Protein AF-A0A833GUB2-F1 (afdb_monomer_lite)

Secondary structure (DSSP, 8-state):
-EEE-TTS-EEEPPPPHHHHHHHHHHHHHHTT--TTTT---------SS----------TTT-HHHHHHHHHHHHHHHHHHHHHHHIIIIIHHHHHHHSPPP---S------------S-S---------SS--TTHHHHHHHHHHHHHHHH-HHHHHHHHHHHHHTT--

Foldseek 3Di:
DFDQDPVRDGDDDWDDPVVVVVVVVVVCVVVVPDVVVVDDDDDDTDDPDPPPPPCPVQPLVRDPVSVVVVVVVVVVVVVVVVVVCCCVPPVVVVCCVVCPDDDDDDDDDDDDDYDDDDDDDDDDDDDDDDDDDDPPVVVVVVVVVVVVVCVVDVPVVVVVVCVVVVVPPD

Radius of gyration: 42.15 Å; chains: 1; bounding box: 104×40×94 Å

Sequence (170 aa):
RKEAGKDGKPVTRPLAEAELKQINDLIREAMGFSRERGDTLSVANAPFTESEKQDISLPIWKDPESISYAKDIIKILIVAAIIALLYFKIIQPSLKTMFPPPESREGGAAGEGGGLYGPGGEPGEEGDDGATDVRIDTYAAKVQKARDIAQADPKAVANIIKDWMGSNAN

Structure (mmCIF, N/CA/C/O backbone):
data_AF-A0A833GUB2-F1
#
_entry.id   AF-A0A833GUB2-F1
#
loop_
_atom_site.group_PDB
_atom_site.id
_atom_site.type_symbol
_atom_site.label_atom_id
_atom_site.label_alt_id
_atom_site.label_comp_id
_atom_site.label_asym_id
_atom_site.label_entity_id
_atom_site.label_seq_id
_atom_site.pdbx_PDB_ins_code
_atom_site.Cartn_x
_atom_site.Cartn_y
_atom_site.Cartn_z
_atom_site.occupancy
_atom_site.B_iso_or_equiv
_atom_site.auth_seq_id
_atom_site.auth_comp_id
_atom_site.auth_asym_id
_atom_site.auth_atom_id
_atom_site.pdbx_PDB_model_num
ATOM 1 N N . ARG A 1 1 ? -10.823 -0.337 34.487 1.00 53.19 1 ARG A N 1
ATOM 2 C CA . ARG A 1 1 ? -9.345 -0.298 34.670 1.00 53.19 1 ARG A CA 1
ATOM 3 C C . ARG A 1 1 ? -8.694 -0.943 33.451 1.00 53.19 1 ARG A C 1
ATOM 5 O O . ARG A 1 1 ? -9.288 -1.881 32.929 1.00 53.19 1 ARG A O 1
ATOM 12 N N . LYS A 1 2 ? -7.546 -0.434 32.983 1.00 49.38 2 LYS A N 1
ATOM 13 C CA . LYS A 1 2 ? -6.748 -1.087 31.934 1.00 49.38 2 LYS A CA 1
ATOM 14 C C . LYS A 1 2 ? -5.763 -2.026 32.624 1.00 49.38 2 LYS A C 1
ATOM 16 O O . LYS A 1 2 ? -4.897 -1.549 33.348 1.00 49.38 2 LYS A O 1
ATOM 21 N N . GLU A 1 3 ? -5.924 -3.327 32.437 1.00 57.53 3 GLU A N 1
ATOM 22 C CA . GLU A 1 3 ? -4.917 -4.317 32.823 1.00 57.53 3 GLU A CA 1
ATOM 23 C C . GLU A 1 3 ? -4.393 -4.969 31.541 1.00 57.53 3 GLU A C 1
ATOM 25 O O . GLU A 1 3 ? -5.151 -5.197 30.593 1.00 57.53 3 GLU A O 1
ATOM 30 N N . ALA A 1 4 ? -3.082 -5.201 31.479 1.00 46.72 4 ALA A N 1
ATOM 31 C CA . ALA A 1 4 ? -2.463 -5.878 30.351 1.00 46.72 4 ALA A CA 1
ATOM 32 C C . ALA A 1 4 ? -2.864 -7.358 30.391 1.00 46.72 4 ALA A C 1
ATOM 34 O O . ALA A 1 4 ? -2.543 -8.069 31.346 1.00 46.72 4 ALA A O 1
ATOM 35 N N . GLY A 1 5 ? -3.585 -7.821 29.368 1.00 55.19 5 GLY A N 1
ATOM 36 C CA . GLY A 1 5 ? -3.766 -9.253 29.151 1.00 55.19 5 GLY A CA 1
ATOM 37 C C . GLY A 1 5 ? -2.419 -9.917 28.853 1.00 55.19 5 GLY A C 1
ATOM 38 O O . GLY A 1 5 ? -1.473 -9.246 28.439 1.00 55.19 5 GLY A O 1
ATOM 39 N N . LYS A 1 6 ? -2.331 -11.243 29.021 1.00 57.53 6 LYS A N 1
ATOM 40 C CA . LYS A 1 6 ? -1.114 -12.035 28.732 1.00 57.53 6 LYS A CA 1
ATOM 41 C C . LYS A 1 6 ? -0.574 -11.857 27.298 1.00 57.53 6 LYS A C 1
ATOM 43 O O . LYS A 1 6 ? 0.585 -12.170 27.062 1.00 57.53 6 LYS A O 1
ATOM 48 N N . ASP A 1 7 ? -1.375 -11.278 26.404 1.00 54.47 7 ASP A N 1
ATOM 49 C CA . ASP A 1 7 ? -1.060 -11.018 24.995 1.00 54.47 7 ASP A CA 1
ATOM 50 C C . ASP A 1 7 ? -0.767 -9.531 24.692 1.00 54.47 7 ASP A C 1
ATOM 52 O O . ASP A 1 7 ? -0.858 -9.093 23.548 1.00 54.47 7 ASP A O 1
ATOM 56 N N . GLY A 1 8 ? -0.480 -8.708 25.710 1.00 55.25 8 GLY A N 1
ATOM 57 C CA . GLY A 1 8 ? -0.104 -7.295 25.540 1.00 55.25 8 GLY A CA 1
ATOM 58 C C . GLY A 1 8 ? -1.240 -6.357 25.108 1.00 55.25 8 GLY A C 1
ATOM 59 O O . GLY A 1 8 ? -1.033 -5.149 25.016 1.00 55.25 8 GLY A O 1
ATOM 60 N N . LYS A 1 9 ? -2.454 -6.876 24.886 1.00 52.09 9 LYS A N 1
ATOM 61 C CA . LYS A 1 9 ? -3.634 -6.070 24.544 1.00 52.09 9 LYS A CA 1
ATOM 62 C C . LYS A 1 9 ? -4.277 -5.480 25.809 1.00 52.09 9 LYS A C 1
ATOM 64 O O . LYS A 1 9 ? -4.419 -6.197 26.807 1.00 52.09 9 LYS A O 1
ATOM 69 N N . PRO A 1 10 ? -4.672 -4.193 25.803 1.00 54.75 10 PRO A N 1
ATOM 70 C CA . PRO A 1 10 ? -5.349 -3.575 26.936 1.00 54.75 10 PRO A CA 1
ATOM 71 C C . PRO A 1 10 ? -6.750 -4.174 27.086 1.00 54.75 10 PRO A C 1
ATOM 73 O O . PRO A 1 10 ? -7.647 -3.898 26.296 1.00 54.75 10 PRO A O 1
ATOM 76 N N . VAL A 1 11 ? -6.957 -4.993 28.117 1.00 57.47 11 VAL A N 1
ATOM 77 C CA . VAL A 1 11 ? -8.274 -5.568 28.399 1.00 57.47 11 VAL A CA 1
ATOM 78 C C . VAL A 1 11 ? -9.004 -4.644 29.369 1.00 57.47 11 VAL A C 1
ATOM 80 O O . VAL A 1 11 ? -8.557 -4.397 30.493 1.00 57.47 11 VAL A O 1
ATOM 83 N N . THR A 1 12 ? -10.142 -4.108 28.929 1.00 63.03 12 THR A N 1
ATOM 84 C CA . THR A 1 12 ? -11.032 -3.321 29.787 1.00 63.03 12 THR A CA 1
ATOM 85 C C . THR A 1 12 ? -11.842 -4.273 30.655 1.00 63.03 12 THR A C 1
ATOM 87 O O . THR A 1 12 ? -12.770 -4.926 30.183 1.00 63.03 12 THR A O 1
ATOM 90 N N . ARG A 1 13 ? -11.494 -4.357 31.941 1.00 68.31 13 ARG A N 1
ATOM 91 C CA . ARG A 1 13 ? -12.253 -5.158 32.907 1.00 68.31 13 ARG A CA 1
ATOM 92 C C . ARG A 1 13 ? -13.554 -4.435 33.289 1.00 68.31 13 ARG A C 1
ATOM 94 O O . ARG A 1 13 ? -13.473 -3.247 33.632 1.00 68.31 13 ARG A O 1
ATOM 101 N N . PRO A 1 14 ? -14.721 -5.110 33.267 1.00 73.50 14 PRO A N 1
ATOM 102 C CA . PRO A 1 14 ? -15.947 -4.544 33.821 1.00 73.50 14 PRO A CA 1
ATOM 103 C C . PRO A 1 14 ? -15.779 -4.270 35.324 1.00 73.50 14 PRO A C 1
ATOM 105 O O . PRO A 1 14 ? -14.996 -4.947 35.995 1.00 73.50 14 PRO A O 1
ATOM 108 N N . LEU A 1 15 ? -16.492 -3.264 35.842 1.00 78.06 15 LEU A N 1
ATOM 109 C CA . LEU A 1 15 ? -16.545 -2.989 37.279 1.00 78.06 15 LEU A CA 1
ATOM 110 C C . LEU A 1 15 ? -17.134 -4.198 38.008 1.00 78.06 15 LEU A C 1
ATOM 112 O O . LEU A 1 15 ? -18.071 -4.828 37.513 1.00 78.06 15 LEU A O 1
ATOM 116 N N . ALA A 1 16 ? -16.585 -4.508 39.180 1.00 81.62 16 ALA A N 1
ATOM 117 C CA . ALA A 1 16 ? -17.122 -5.575 40.010 1.00 81.62 16 ALA A CA 1
ATOM 118 C C . ALA A 1 16 ? -18.513 -5.190 40.542 1.00 81.62 16 ALA A C 1
ATOM 120 O O . ALA A 1 16 ? -18.794 -4.016 40.790 1.00 81.62 16 ALA A O 1
ATOM 121 N N .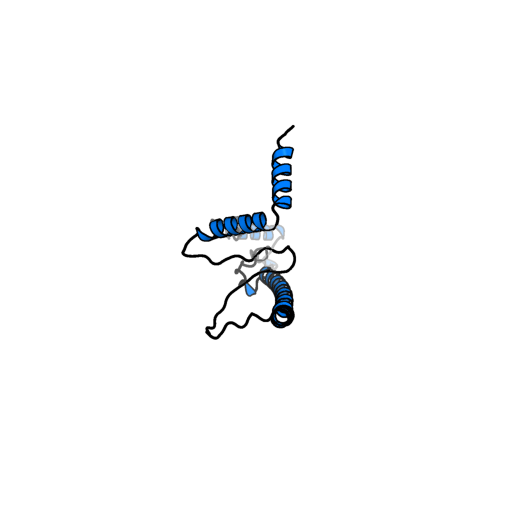 GLU A 1 17 ? -19.379 -6.178 40.778 1.00 80.69 17 GLU A N 1
ATOM 122 C CA . GLU A 1 17 ? -20.744 -5.938 41.276 1.00 80.69 17 GLU A CA 1
ATOM 123 C C . GLU A 1 17 ? -20.765 -5.177 42.612 1.00 80.69 17 GLU A C 1
ATOM 125 O O . GLU A 1 17 ? -21.617 -4.315 42.832 1.00 80.69 17 GLU A O 1
ATOM 130 N N . ALA A 1 18 ? -19.782 -5.436 43.481 1.00 82.19 18 ALA A N 1
ATOM 131 C CA . ALA A 1 18 ? -19.629 -4.733 44.753 1.00 82.19 18 ALA A CA 1
ATOM 132 C C . ALA A 1 18 ? -19.338 -3.231 44.567 1.00 82.19 18 ALA A C 1
ATOM 134 O O . ALA A 1 18 ? -19.922 -2.400 45.263 1.00 82.19 18 ALA A O 1
ATOM 135 N N . GLU A 1 19 ? -18.487 -2.874 43.599 1.00 83.56 19 GLU A N 1
ATOM 136 C CA . GLU A 1 19 ? -18.170 -1.476 43.274 1.00 83.56 19 GLU A CA 1
ATOM 137 C C . GLU A 1 19 ? -19.389 -0.775 42.654 1.00 83.56 19 GLU A C 1
ATOM 139 O O . GLU A 1 19 ? -19.695 0.363 43.005 1.00 83.56 19 GLU A O 1
ATOM 144 N N . LEU A 1 20 ? -20.146 -1.467 41.792 1.00 87.69 20 LEU A N 1
ATOM 145 C CA . LEU A 1 20 ? -21.386 -0.931 41.218 1.00 87.69 20 LEU A CA 1
ATOM 146 C C . LEU A 1 20 ? -22.442 -0.637 42.283 1.00 87.69 20 LEU A C 1
ATOM 148 O O . LEU A 1 20 ? -23.109 0.397 42.215 1.00 87.69 20 LEU A O 1
ATOM 152 N N . LYS A 1 21 ? -22.575 -1.511 43.285 1.00 87.81 21 LYS A N 1
ATOM 153 C CA . LYS A 1 21 ? -23.481 -1.283 44.413 1.00 87.81 21 LYS A CA 1
ATOM 154 C C . LYS A 1 21 ? -23.070 -0.046 45.214 1.00 87.81 21 LYS A C 1
ATOM 156 O O . LYS A 1 21 ? -23.922 0.790 45.497 1.00 87.81 21 LYS A O 1
ATOM 161 N N . GLN A 1 22 ? -21.782 0.093 45.530 1.00 89.38 22 GLN A N 1
ATOM 162 C CA . GLN A 1 22 ? -21.266 1.244 46.274 1.00 89.38 22 GLN A CA 1
ATOM 163 C C . GLN A 1 22 ? -21.491 2.564 45.523 1.00 89.38 22 GLN A C 1
ATOM 165 O O . GLN A 1 22 ? -21.916 3.549 46.121 1.00 89.38 22 GLN A O 1
ATOM 170 N N . ILE A 1 23 ? -21.257 2.575 44.208 1.00 89.62 23 ILE A N 1
ATOM 171 C CA . ILE A 1 23 ? -21.521 3.741 43.357 1.00 89.62 23 ILE A CA 1
ATOM 172 C C . ILE A 1 23 ? -23.014 4.084 43.361 1.00 89.62 23 ILE A C 1
ATOM 174 O O . ILE A 1 23 ? -23.376 5.250 43.495 1.00 89.62 23 ILE A O 1
ATOM 178 N N . ASN A 1 24 ? -23.888 3.083 43.242 1.00 90.25 24 ASN A N 1
ATOM 179 C CA . ASN A 1 24 ? -25.330 3.307 43.259 1.00 90.25 24 ASN A CA 1
ATOM 180 C C . ASN A 1 24 ? -25.792 3.907 44.599 1.00 90.25 24 ASN A C 1
ATOM 182 O O . ASN A 1 24 ? -26.530 4.888 44.610 1.00 90.25 24 ASN A O 1
ATOM 186 N N . ASP A 1 25 ? -25.303 3.365 45.716 1.00 90.75 25 ASP A N 1
ATOM 187 C CA . ASP A 1 25 ? -25.625 3.856 47.058 1.00 90.75 25 ASP A CA 1
ATOM 188 C C . ASP A 1 25 ? -25.145 5.309 47.260 1.00 90.75 25 ASP A C 1
ATOM 190 O O . ASP A 1 25 ? -25.922 6.146 47.719 1.00 90.75 25 ASP A O 1
ATOM 194 N N . LEU A 1 26 ? -23.932 5.647 46.805 1.00 92.25 26 LEU A N 1
ATOM 195 C CA . LEU A 1 26 ? -23.401 7.015 46.865 1.00 92.25 26 LEU A CA 1
ATOM 196 C C . LEU A 1 26 ? -24.232 8.006 46.033 1.00 92.25 26 LEU A C 1
ATOM 198 O O . LEU A 1 26 ? -24.498 9.121 46.474 1.00 92.25 26 LEU A O 1
ATOM 202 N N . ILE A 1 27 ? -24.665 7.607 44.834 1.00 91.88 27 ILE A N 1
ATOM 203 C CA . ILE A 1 27 ? -25.496 8.456 43.967 1.00 91.88 27 ILE A CA 1
ATOM 204 C C . ILE A 1 27 ? -26.881 8.674 44.588 1.00 91.88 27 ILE A C 1
ATOM 206 O O . ILE A 1 27 ? -27.411 9.785 44.530 1.00 91.88 27 ILE A O 1
ATOM 210 N N . ARG A 1 28 ? -27.468 7.642 45.209 1.00 91.00 28 ARG A N 1
ATOM 211 C CA . ARG A 1 28 ? -28.752 7.773 45.915 1.00 91.00 28 ARG A CA 1
ATOM 212 C C . ARG A 1 28 ? -28.665 8.771 47.064 1.00 91.00 28 ARG A C 1
ATOM 214 O O . ARG A 1 28 ? -29.571 9.588 47.208 1.00 91.00 28 ARG A O 1
ATOM 221 N N . GLU A 1 29 ? -27.593 8.719 47.849 1.00 89.81 29 GLU A N 1
ATOM 222 C CA . GLU A 1 29 ? -27.372 9.644 48.962 1.00 89.81 29 GLU A CA 1
ATOM 223 C C . GLU A 1 29 ? -27.123 11.075 48.467 1.00 89.81 29 GLU A C 1
ATOM 225 O O . GLU A 1 29 ? -27.795 12.003 48.912 1.00 89.81 29 GLU A O 1
ATOM 230 N N . ALA A 1 30 ? -26.242 11.251 47.477 1.00 91.88 30 ALA A N 1
ATOM 231 C CA . ALA A 1 30 ? -25.894 12.564 46.933 1.00 91.88 30 ALA A CA 1
ATOM 232 C C . ALA A 1 30 ? -27.090 13.308 46.309 1.00 91.88 30 ALA A C 1
ATOM 234 O O . ALA A 1 30 ? -27.136 14.535 46.348 1.00 91.88 30 ALA A O 1
ATOM 235 N N . MET A 1 31 ? -28.059 12.581 45.740 1.00 88.12 31 MET A N 1
ATOM 236 C CA . MET A 1 31 ? -29.268 13.170 45.149 1.00 88.12 31 MET A CA 1
ATOM 237 C C . MET A 1 31 ? -30.475 13.204 46.099 1.00 88.12 31 MET A C 1
ATOM 239 O O . MET A 1 31 ? -31.522 13.732 45.727 1.00 88.12 31 MET A O 1
ATOM 243 N N . GLY A 1 32 ? -30.369 12.636 47.306 1.00 89.25 32 GLY A N 1
ATOM 244 C CA . GLY A 1 32 ? -31.490 12.542 48.247 1.00 89.25 32 GLY A CA 1
ATOM 245 C C . GLY A 1 32 ? -32.641 11.669 47.731 1.00 89.25 32 GLY A C 1
ATOM 246 O O . GLY A 1 32 ? -33.814 12.030 47.874 1.00 89.25 32 GLY A O 1
ATOM 247 N N . PHE A 1 33 ? -32.309 10.547 47.088 1.00 91.44 33 PHE A N 1
ATOM 248 C CA . PHE A 1 33 ? -33.258 9.594 46.507 1.00 91.44 33 PHE A CA 1
ATOM 249 C C . PHE A 1 33 ? -34.332 9.168 47.521 1.00 91.44 33 PHE A C 1
ATOM 251 O O . PHE A 1 33 ? -34.004 8.739 48.627 1.00 91.44 33 PHE A O 1
ATOM 258 N N . SER A 1 34 ? -35.612 9.221 47.134 1.00 88.19 34 SER A N 1
ATOM 259 C CA . SER A 1 34 ? -36.710 8.704 47.960 1.00 88.19 34 SER A CA 1
ATOM 260 C C . SER A 1 34 ? -37.626 7.787 47.165 1.00 88.19 34 SER A C 1
ATOM 262 O O . SER A 1 34 ? -38.275 8.190 46.200 1.00 88.19 34 SER A O 1
ATOM 264 N N . ARG A 1 35 ? -37.747 6.544 47.638 1.00 84.88 35 ARG A N 1
ATOM 265 C CA . ARG A 1 35 ? -38.675 5.561 47.067 1.00 84.88 35 ARG A CA 1
ATOM 266 C C . ARG A 1 35 ? -40.139 5.961 47.282 1.00 84.88 35 ARG A C 1
ATOM 268 O O . ARG A 1 35 ? -40.973 5.648 46.443 1.00 84.88 35 ARG A O 1
ATOM 275 N N . GLU A 1 36 ? -40.444 6.677 48.361 1.00 86.75 36 GLU A N 1
ATOM 276 C CA . GLU A 1 36 ? -41.802 7.138 48.693 1.00 86.75 36 GLU A CA 1
ATOM 277 C C . GLU A 1 36 ? -42.293 8.229 47.731 1.00 86.75 36 GLU A C 1
ATOM 279 O O . GLU A 1 36 ? -43.487 8.311 47.457 1.00 86.75 36 GLU A O 1
ATOM 284 N N . ARG A 1 37 ? -41.372 9.019 47.157 1.00 91.88 37 ARG A N 1
ATOM 285 C CA . ARG A 1 37 ? -41.679 9.972 46.076 1.00 91.88 37 ARG A CA 1
ATOM 286 C C . ARG A 1 37 ? -41.805 9.318 44.697 1.00 91.88 37 ARG A C 1
ATOM 288 O O . ARG A 1 37 ? -42.220 9.985 43.756 1.00 91.88 37 ARG A O 1
ATOM 295 N N . GLY A 1 38 ? -41.473 8.031 44.577 1.00 86.81 38 GLY A N 1
ATOM 296 C CA . GLY A 1 38 ? -41.508 7.296 43.313 1.00 86.81 38 GLY A CA 1
ATOM 297 C C . GLY A 1 38 ? -40.237 7.413 42.468 1.00 86.81 38 GLY A C 1
ATOM 298 O O . GLY A 1 38 ? -40.278 7.105 41.279 1.00 86.81 38 GLY A O 1
ATOM 299 N N . ASP A 1 39 ? -39.109 7.826 43.052 1.00 89.56 39 ASP A N 1
ATOM 300 C CA . ASP A 1 39 ? -37.856 7.954 42.307 1.00 89.56 39 ASP A CA 1
ATOM 301 C C . ASP A 1 39 ? -37.326 6.568 41.881 1.00 89.56 39 ASP A C 1
ATOM 303 O O . ASP A 1 39 ? -37.346 5.599 42.649 1.00 89.56 39 ASP A O 1
ATOM 307 N N . THR A 1 40 ? -36.784 6.466 40.663 1.00 86.69 40 THR A N 1
ATOM 308 C CA . THR A 1 40 ? -36.151 5.241 40.141 1.00 86.69 40 THR A CA 1
ATOM 309 C C . THR A 1 40 ? -34.754 5.533 39.604 1.00 86.69 40 THR A C 1
ATOM 311 O O . THR A 1 40 ? -34.581 6.467 38.826 1.00 86.69 40 THR A O 1
ATOM 314 N N . LEU A 1 41 ? -33.765 4.710 39.974 1.00 84.44 41 LEU A N 1
ATOM 315 C CA . LEU A 1 41 ? -32.374 4.845 39.529 1.00 84.44 41 LEU A CA 1
ATOM 316 C C . LEU A 1 41 ? -31.824 3.497 39.051 1.00 84.44 41 LEU A C 1
ATOM 318 O O . LEU A 1 41 ? -31.844 2.516 39.797 1.00 84.44 41 LEU A O 1
ATOM 322 N N . SER A 1 42 ? -31.281 3.475 37.833 1.00 84.12 42 SER A N 1
ATOM 323 C CA . SER A 1 42 ? -30.570 2.333 37.256 1.00 84.12 42 SER A CA 1
ATOM 324 C C . SER A 1 42 ? -29.194 2.780 36.778 1.00 84.12 42 SER A C 1
ATOM 326 O O . SER A 1 42 ? -29.076 3.783 36.077 1.00 84.12 42 SER A O 1
ATOM 328 N N . VAL A 1 43 ? -28.156 2.045 37.173 1.00 83.94 43 VAL A N 1
ATOM 329 C CA . VAL A 1 43 ? -26.768 2.319 36.789 1.00 83.94 43 VAL A CA 1
ATOM 330 C C . VAL A 1 43 ? -26.252 1.104 36.037 1.00 83.94 43 VAL A C 1
ATOM 332 O O . VAL A 1 43 ? -26.241 0.000 36.579 1.00 83.94 43 VAL A O 1
ATOM 335 N N . ALA A 1 44 ? -25.823 1.312 34.796 1.00 82.50 44 ALA A N 1
ATOM 336 C CA . ALA A 1 44 ? -25.227 0.284 33.956 1.00 82.50 44 ALA A CA 1
ATOM 337 C C . ALA A 1 44 ? -23.770 0.645 33.651 1.00 82.50 44 ALA A C 1
ATOM 339 O O . ALA A 1 44 ? -23.448 1.804 33.390 1.00 82.50 44 ALA A O 1
ATOM 340 N N . ASN A 1 45 ? -22.887 -0.351 33.683 1.00 84.62 45 ASN A N 1
ATOM 341 C CA . ASN A 1 45 ? -21.491 -0.181 33.302 1.00 84.62 45 ASN A CA 1
ATOM 342 C C . ASN A 1 45 ? -21.339 -0.411 31.796 1.00 84.62 45 ASN A C 1
ATOM 344 O O . ASN A 1 45 ? -21.471 -1.546 31.338 1.00 84.62 45 ASN A O 1
ATOM 348 N N . ALA A 1 46 ? -21.041 0.647 31.047 1.00 80.00 46 ALA A N 1
ATOM 349 C CA . ALA A 1 46 ? -20.748 0.572 29.621 1.00 80.00 46 ALA A CA 1
ATOM 350 C C . ALA A 1 46 ? -19.332 1.106 29.343 1.00 80.00 46 ALA A C 1
ATOM 352 O O . ALA A 1 46 ? -18.912 2.086 29.963 1.00 80.00 46 ALA A O 1
ATOM 353 N N . PRO A 1 47 ? -18.571 0.483 28.429 1.00 75.06 47 PRO A N 1
ATOM 354 C CA . PRO A 1 47 ? -17.280 1.015 28.014 1.00 75.06 47 PRO A CA 1
ATOM 355 C C . PRO A 1 47 ? -17.464 2.341 27.256 1.00 75.06 47 PRO A C 1
ATOM 357 O O . PRO A 1 47 ? -18.286 2.435 26.352 1.00 75.06 47 PRO A O 1
ATOM 360 N N . PHE A 1 48 ? -16.682 3.361 27.624 1.00 73.62 48 PHE A N 1
ATOM 361 C CA . PHE A 1 48 ? -16.712 4.690 26.989 1.00 73.62 48 PHE A CA 1
ATOM 362 C C . PHE A 1 48 ? -15.877 4.780 25.709 1.00 73.62 48 PHE A C 1
ATOM 364 O O . PHE A 1 48 ? -16.050 5.697 24.913 1.00 73.62 48 PHE A O 1
ATOM 371 N N . THR A 1 49 ? -14.951 3.846 25.512 1.00 68.56 49 THR A N 1
ATOM 372 C CA . THR A 1 49 ? -14.279 3.670 24.228 1.00 68.56 49 THR A CA 1
ATOM 373 C C . THR A 1 49 ? -15.221 2.894 23.321 1.00 68.56 49 THR A C 1
ATOM 375 O O . THR A 1 49 ? -15.684 1.828 23.746 1.00 68.56 49 THR A O 1
ATOM 378 N N . GLU A 1 50 ? -15.462 3.379 22.090 1.00 58.47 50 GLU A N 1
ATOM 379 C CA . GLU A 1 50 ? -15.926 2.504 21.004 1.00 58.47 50 GLU A CA 1
ATOM 380 C C . GLU A 1 50 ? -15.109 1.231 21.130 1.00 58.47 50 GLU A C 1
ATOM 382 O O . GLU A 1 50 ? -13.880 1.318 21.202 1.00 58.47 50 GLU A O 1
ATOM 387 N N . SER A 1 51 ? -15.789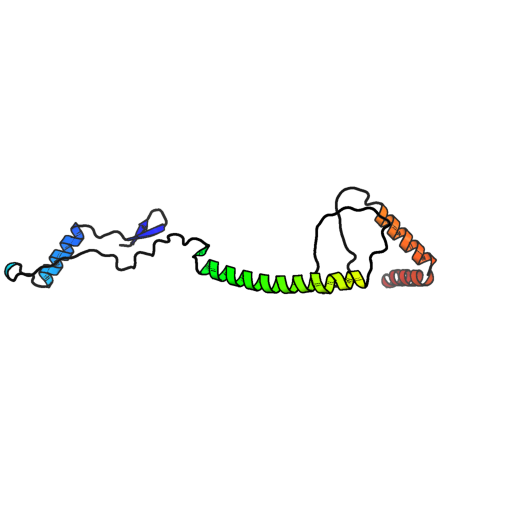 0.096 21.323 1.00 57.06 51 SER A N 1
ATOM 388 C CA . SER A 1 51 ? -15.139 -1.206 21.409 1.00 57.06 51 SER A CA 1
ATOM 389 C C . SER A 1 51 ? -14.133 -1.208 20.288 1.00 57.06 51 SER A C 1
ATOM 391 O O . SER A 1 51 ? -14.576 -1.071 19.148 1.00 57.06 51 SER A O 1
ATOM 393 N N . GLU A 1 52 ? -12.838 -1.191 20.637 1.00 57.53 52 GLU A N 1
ATOM 394 C CA . GLU A 1 52 ? -11.733 -1.155 19.687 1.00 57.53 52 GLU A CA 1
ATOM 395 C C . GLU A 1 52 ? -12.168 -2.077 18.585 1.00 57.53 52 GLU A C 1
ATOM 397 O O . GLU A 1 52 ? -12.381 -3.255 18.902 1.00 57.53 52 GLU A O 1
ATOM 402 N N . LYS A 1 53 ? -12.544 -1.485 17.427 1.00 53.91 53 LYS A N 1
ATOM 403 C CA . LYS A 1 53 ? -13.222 -2.207 16.348 1.00 53.91 53 LYS A CA 1
ATOM 404 C C . LYS A 1 53 ? -12.406 -3.450 16.270 1.00 53.91 53 LYS A C 1
ATOM 406 O O . LYS A 1 53 ? -11.208 -3.307 16.018 1.00 53.91 53 LYS A O 1
ATOM 411 N N . GLN A 1 54 ? -13.003 -4.581 16.677 1.00 54.25 54 GLN A N 1
ATOM 412 C CA . GLN A 1 54 ? -12.235 -5.804 16.778 1.00 54.25 54 GLN A CA 1
ATOM 413 C C . GLN A 1 54 ? -11.500 -5.827 15.467 1.00 54.25 54 GLN A C 1
ATOM 415 O O . GLN A 1 54 ? -12.136 -5.608 14.428 1.00 54.25 54 GLN A O 1
ATOM 420 N N . ASP A 1 55 ? -10.180 -5.899 15.558 1.00 55.66 55 ASP A N 1
ATOM 421 C CA . ASP A 1 55 ? -9.297 -6.051 14.425 1.00 55.66 55 ASP A CA 1
ATOM 422 C C . ASP A 1 55 ? -9.658 -7.429 13.853 1.00 55.66 55 ASP A C 1
ATOM 424 O O . ASP A 1 55 ? -8.972 -8.435 14.019 1.00 55.66 55 ASP A O 1
ATOM 428 N N . ILE A 1 56 ? -10.869 -7.522 13.304 1.00 57.88 56 ILE A N 1
ATOM 429 C CA . ILE A 1 56 ? -11.365 -8.528 12.409 1.00 57.88 56 ILE A CA 1
ATOM 430 C C . ILE A 1 56 ? -10.521 -8.171 11.221 1.00 57.88 56 ILE A C 1
ATOM 432 O O . ILE A 1 56 ? -10.949 -7.336 10.430 1.00 57.88 56 ILE A O 1
ATOM 436 N N . SER A 1 57 ? -9.283 -8.680 11.241 1.00 62.19 57 SER A N 1
ATOM 437 C CA . SER A 1 57 ? -8.267 -8.537 10.216 1.00 62.19 57 SER A CA 1
ATOM 438 C C . SER A 1 57 ? -9.008 -8.365 8.908 1.00 62.19 57 SER A C 1
ATOM 440 O O . SER A 1 57 ? -9.641 -9.317 8.430 1.00 62.19 57 SER A O 1
ATOM 442 N N . LEU A 1 58 ? -9.118 -7.107 8.454 1.00 64.56 58 LEU A N 1
ATOM 443 C CA . LEU A 1 58 ? -9.935 -6.845 7.286 1.00 64.56 58 LEU A CA 1
ATOM 444 C C . LEU A 1 58 ? -9.270 -7.681 6.198 1.00 64.56 58 LEU A C 1
ATOM 446 O O . LEU A 1 58 ? -8.045 -7.614 6.061 1.00 64.56 58 LEU A O 1
ATOM 450 N N . PRO A 1 59 ? -10.026 -8.524 5.475 1.00 75.62 59 PRO A N 1
ATOM 451 C CA . PRO A 1 59 ? -9.433 -9.312 4.417 1.00 75.62 59 PRO A CA 1
ATOM 452 C C . PRO A 1 59 ? -8.619 -8.394 3.510 1.00 75.62 59 PRO A C 1
ATOM 454 O O . PRO A 1 59 ? -9.057 -7.276 3.250 1.00 75.62 59 PRO A O 1
ATOM 457 N N . ILE A 1 60 ? -7.464 -8.851 3.033 1.00 73.88 60 ILE A N 1
ATOM 458 C CA . ILE A 1 60 ? -6.455 -8.012 2.356 1.00 73.88 60 ILE A CA 1
ATOM 459 C C . ILE A 1 60 ? -7.071 -7.185 1.202 1.00 73.88 60 ILE A C 1
ATOM 461 O O . ILE A 1 60 ? -6.661 -6.069 0.923 1.00 73.88 60 ILE A O 1
ATOM 465 N N . TRP A 1 61 ? -8.137 -7.681 0.564 1.00 78.75 61 TRP A N 1
ATOM 466 C CA . TRP A 1 61 ? -8.875 -6.982 -0.499 1.00 78.75 61 TRP A CA 1
ATOM 467 C C . TRP A 1 61 ? -9.811 -5.840 -0.038 1.00 78.75 61 TRP A C 1
ATOM 469 O O . TRP A 1 61 ? -10.328 -5.102 -0.874 1.00 78.75 61 TRP A O 1
ATOM 479 N N . LYS A 1 62 ? -10.102 -5.726 1.260 1.00 75.56 62 LYS A N 1
ATOM 480 C CA . LYS A 1 62 ? -10.967 -4.711 1.899 1.00 75.56 62 LYS A CA 1
ATOM 481 C C . LYS A 1 62 ? -10.185 -3.707 2.741 1.00 75.56 62 LYS A C 1
ATOM 483 O O . LYS A 1 62 ? -10.767 -2.715 3.173 1.00 75.56 62 LYS A O 1
ATOM 488 N N . ASP A 1 63 ? -8.911 -3.976 2.983 1.00 81.50 63 ASP A N 1
ATOM 489 C CA . ASP A 1 63 ? -8.022 -3.065 3.681 1.00 81.50 63 ASP A CA 1
ATOM 490 C C . ASP A 1 63 ? -7.736 -1.819 2.805 1.00 81.50 63 ASP A C 1
ATOM 492 O O . ASP A 1 63 ? -7.272 -1.961 1.665 1.00 81.50 63 ASP A O 1
ATOM 496 N N . PRO A 1 64 ? -8.040 -0.596 3.286 1.00 81.50 64 PRO A N 1
ATOM 497 C CA . PRO A 1 64 ? -7.805 0.642 2.544 1.00 81.50 64 PRO A CA 1
ATOM 498 C C . PRO A 1 64 ? -6.352 0.836 2.092 1.00 81.50 64 PRO A C 1
ATOM 500 O O . PRO A 1 64 ? -6.130 1.342 0.990 1.00 81.50 64 PRO A O 1
ATOM 503 N N . GLU A 1 65 ? -5.381 0.407 2.903 1.00 83.25 65 GLU A N 1
ATOM 504 C CA . GLU A 1 65 ? -3.950 0.495 2.581 1.00 83.25 65 GLU A CA 1
ATOM 505 C C . GLU A 1 65 ? -3.614 -0.400 1.383 1.00 83.25 65 GLU A C 1
ATOM 507 O O . GLU A 1 65 ? -3.069 0.053 0.374 1.00 83.25 65 GLU A O 1
ATOM 512 N N . SER A 1 66 ? -4.057 -1.658 1.427 1.00 85.56 66 SER A N 1
ATOM 513 C CA . SER A 1 66 ? -3.885 -2.627 0.339 1.00 85.56 66 SER A CA 1
ATOM 514 C C . SER A 1 66 ? -4.502 -2.155 -0.989 1.00 85.56 66 SER A C 1
ATOM 516 O O . SER A 1 66 ? -3.901 -2.311 -2.055 1.00 85.56 66 SER A O 1
ATOM 518 N N . ILE A 1 67 ? -5.677 -1.514 -0.943 1.00 86.75 67 ILE A N 1
ATOM 519 C CA . ILE A 1 67 ? -6.327 -0.923 -2.127 1.00 86.75 67 ILE A CA 1
ATOM 520 C C . ILE A 1 67 ? -5.518 0.260 -2.678 1.00 86.75 67 ILE A C 1
ATOM 522 O O . ILE A 1 67 ? -5.466 0.455 -3.897 1.00 86.75 67 ILE A O 1
ATOM 526 N N . SER A 1 68 ? -4.900 1.057 -1.805 1.00 86.88 68 SER A N 1
ATOM 527 C CA . SER A 1 68 ? -4.040 2.172 -2.208 1.00 86.88 68 SER A CA 1
ATOM 528 C C . SER A 1 68 ? -2.825 1.669 -2.991 1.00 86.88 68 SER A C 1
ATOM 530 O O . SER A 1 68 ? -2.631 2.056 -4.146 1.00 86.88 68 SER A O 1
ATOM 532 N N . TYR A 1 69 ? -2.091 0.701 -2.433 1.00 89.81 69 TYR A N 1
ATOM 533 C CA . TYR A 1 69 ? -0.946 0.085 -3.108 1.00 89.81 69 TYR A CA 1
ATOM 534 C C . TYR A 1 69 ? -1.331 -0.577 -4.434 1.00 89.81 69 TYR A C 1
ATOM 536 O O . TYR A 1 69 ? -0.630 -0.416 -5.433 1.00 89.81 69 TYR A O 1
ATOM 544 N N . ALA A 1 70 ? -2.473 -1.271 -4.484 1.00 91.31 70 ALA A N 1
ATOM 545 C CA . ALA A 1 70 ? -2.957 -1.891 -5.714 1.00 91.31 70 ALA A CA 1
ATOM 546 C C . ALA A 1 70 ? -3.179 -0.858 -6.832 1.00 91.31 70 ALA A C 1
ATOM 548 O O . ALA A 1 70 ? -2.799 -1.097 -7.978 1.00 91.31 70 ALA A O 1
ATOM 549 N N . LYS A 1 71 ? -3.746 0.314 -6.514 1.00 92.06 71 LYS A N 1
ATOM 550 C CA . LYS A 1 71 ? -3.928 1.400 -7.492 1.00 92.06 71 LYS A CA 1
ATOM 551 C C . LYS A 1 71 ? -2.598 1.916 -8.025 1.00 92.06 71 LYS A C 1
ATOM 553 O O . LYS A 1 71 ? -2.499 2.186 -9.221 1.00 92.06 71 LYS A O 1
ATOM 558 N N . ASP A 1 72 ? -1.593 2.056 -7.171 1.00 93.19 72 ASP A N 1
ATOM 559 C CA . ASP A 1 72 ? -0.282 2.545 -7.595 1.00 93.19 72 ASP A CA 1
ATOM 560 C C . ASP A 1 72 ? 0.456 1.523 -8.466 1.00 93.19 72 ASP A C 1
ATOM 562 O O . ASP A 1 72 ? 0.986 1.888 -9.518 1.00 93.19 72 ASP A O 1
ATOM 566 N N . ILE A 1 73 ? 0.376 0.234 -8.124 1.00 95.94 73 ILE A N 1
ATOM 567 C CA . ILE A 1 73 ? 0.891 -0.854 -8.967 1.00 95.94 73 ILE A CA 1
ATOM 568 C C . ILE A 1 73 ? 0.192 -0.852 -10.332 1.00 95.94 73 ILE A C 1
ATOM 570 O O . ILE A 1 73 ? 0.858 -0.925 -11.363 1.00 95.94 73 ILE A O 1
ATOM 574 N N . ILE A 1 74 ? -1.137 -0.710 -10.369 1.00 96.81 74 ILE A N 1
ATOM 575 C CA . ILE A 1 74 ? -1.901 -0.665 -11.626 1.00 96.81 74 ILE A CA 1
ATOM 576 C C . ILE A 1 74 ? -1.449 0.501 -12.514 1.00 96.81 74 ILE A C 1
ATOM 578 O O . ILE A 1 74 ? -1.270 0.308 -13.716 1.00 96.81 74 ILE A O 1
ATOM 582 N N . LYS A 1 75 ? -1.218 1.698 -11.957 1.00 96.38 75 LYS A N 1
ATOM 583 C CA . LYS A 1 75 ? -0.714 2.845 -12.738 1.00 96.38 75 LYS A CA 1
ATOM 584 C C . LYS A 1 75 ? 0.638 2.534 -13.380 1.00 96.38 75 LYS A C 1
ATOM 586 O O . LYS A 1 75 ? 0.823 2.806 -14.565 1.00 96.38 75 LYS A O 1
ATOM 591 N N . ILE A 1 76 ? 1.560 1.943 -12.617 1.00 96.69 76 ILE A N 1
ATOM 592 C CA . ILE A 1 76 ? 2.887 1.556 -13.116 1.00 96.69 76 ILE A CA 1
ATOM 593 C C . ILE A 1 76 ? 2.753 0.494 -14.212 1.00 96.69 76 ILE A C 1
ATOM 595 O O . ILE A 1 76 ? 3.387 0.618 -15.260 1.00 96.69 76 ILE A O 1
ATOM 599 N N . LEU A 1 77 ? 1.886 -0.505 -14.021 1.00 97.62 77 LEU A N 1
ATOM 600 C CA . LEU A 1 77 ? 1.632 -1.540 -15.024 1.00 97.62 77 LEU A CA 1
ATOM 601 C C . LEU A 1 77 ? 1.049 -0.974 -16.320 1.00 97.62 77 LEU A C 1
ATOM 603 O O . LEU A 1 77 ? 1.433 -1.432 -17.390 1.00 97.62 77 LEU A O 1
ATOM 607 N N . ILE A 1 78 ? 0.174 0.032 -16.257 1.00 97.75 78 ILE A N 1
ATOM 608 C CA . ILE A 1 78 ? -0.359 0.688 -17.461 1.00 97.75 78 ILE A CA 1
ATOM 609 C C . ILE A 1 78 ? 0.767 1.370 -18.244 1.00 97.75 78 ILE A C 1
ATOM 611 O O . ILE A 1 78 ? 0.865 1.190 -19.457 1.00 97.75 78 ILE A O 1
ATOM 615 N N . VAL A 1 79 ? 1.644 2.118 -17.569 1.00 97.44 79 VAL A N 1
ATOM 616 C CA . VAL A 1 79 ? 2.787 2.772 -18.226 1.00 97.44 79 VAL A CA 1
ATOM 617 C C . VAL A 1 79 ? 3.738 1.732 -18.823 1.00 97.44 79 VAL A C 1
ATOM 619 O O . VAL A 1 79 ? 4.122 1.849 -19.987 1.00 97.44 79 VAL A O 1
ATOM 622 N N . ALA A 1 80 ? 4.066 0.683 -18.067 1.00 97.31 80 ALA A N 1
ATOM 623 C CA . ALA A 1 80 ? 4.900 -0.415 -18.544 1.00 97.31 80 ALA A CA 1
ATOM 624 C C . ALA A 1 80 ? 4.274 -1.125 -19.755 1.00 97.31 80 ALA A C 1
ATOM 626 O O . ALA A 1 80 ? 4.973 -1.410 -20.724 1.00 97.31 80 ALA A O 1
ATOM 627 N N . ALA A 1 81 ? 2.957 -1.348 -19.746 1.00 97.19 81 ALA A N 1
ATOM 628 C CA . ALA A 1 81 ? 2.232 -1.947 -20.860 1.00 97.19 81 ALA A CA 1
ATOM 629 C C . ALA A 1 81 ? 2.272 -1.067 -22.116 1.00 97.19 81 ALA A C 1
ATOM 631 O O . ALA A 1 81 ? 2.452 -1.588 -23.214 1.00 97.19 81 ALA A O 1
ATOM 632 N N . ILE A 1 82 ? 2.158 0.259 -21.975 1.00 97.06 82 ILE A N 1
ATOM 633 C CA . ILE A 1 82 ? 2.301 1.189 -23.105 1.00 97.06 82 ILE A CA 1
ATOM 634 C C . ILE A 1 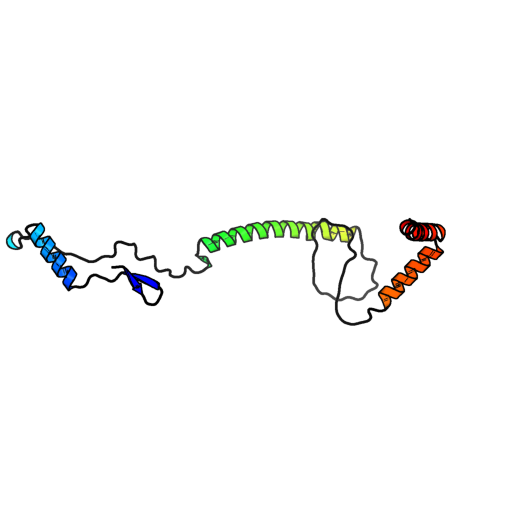82 ? 3.714 1.095 -23.690 1.00 97.06 82 ILE A C 1
ATOM 636 O O . ILE A 1 82 ? 3.858 0.930 -24.899 1.00 97.06 82 ILE A O 1
ATOM 640 N N . ILE A 1 83 ? 4.753 1.148 -22.851 1.00 96.94 83 ILE A N 1
ATOM 641 C CA . ILE A 1 83 ? 6.149 1.031 -23.301 1.00 96.94 83 ILE A CA 1
ATOM 642 C C . ILE A 1 83 ? 6.380 -0.315 -23.998 1.00 96.94 83 ILE A C 1
ATOM 644 O O . ILE A 1 83 ? 6.940 -0.351 -25.093 1.00 96.94 83 ILE A O 1
ATOM 648 N N . ALA A 1 84 ? 5.902 -1.411 -23.407 1.00 96.56 84 ALA A N 1
ATOM 649 C CA . ALA A 1 84 ? 5.999 -2.742 -23.991 1.00 96.56 84 ALA A CA 1
ATOM 650 C C . ALA A 1 84 ? 5.294 -2.806 -25.353 1.00 96.56 84 ALA A C 1
ATOM 652 O O . ALA A 1 84 ? 5.872 -3.295 -26.320 1.00 96.56 84 ALA A O 1
ATOM 653 N N . LEU A 1 85 ? 4.083 -2.254 -25.476 1.00 96.56 85 LEU A N 1
ATOM 654 C CA . LEU A 1 85 ? 3.370 -2.201 -26.753 1.00 96.56 85 LEU A CA 1
ATOM 655 C C . LEU A 1 85 ? 4.140 -1.417 -27.816 1.00 96.56 85 LEU A C 1
ATOM 657 O O . LEU A 1 85 ? 4.220 -1.876 -28.954 1.00 96.56 85 LEU A O 1
ATOM 661 N N . LEU A 1 86 ? 4.725 -0.267 -27.473 1.00 95.88 86 LEU A N 1
ATOM 662 C CA . LEU A 1 86 ? 5.559 0.494 -28.407 1.00 95.88 86 LEU A CA 1
ATOM 663 C C . LEU A 1 86 ? 6.798 -0.311 -28.825 1.00 95.88 86 LEU A C 1
ATOM 665 O O . LEU A 1 86 ? 7.138 -0.347 -30.008 1.00 95.88 86 LEU A O 1
ATOM 669 N N . TYR A 1 87 ? 7.433 -1.013 -27.886 1.00 95.50 87 TYR A N 1
ATOM 670 C CA . TYR A 1 87 ? 8.578 -1.873 -28.171 1.00 95.50 87 TYR A CA 1
ATOM 671 C C . TYR A 1 87 ? 8.220 -3.019 -29.130 1.00 95.50 87 TYR A C 1
ATOM 673 O O . TYR A 1 87 ? 8.800 -3.117 -30.212 1.00 95.50 87 TYR A O 1
ATOM 681 N N . PHE A 1 88 ? 7.216 -3.829 -28.785 1.00 95.31 88 PHE A N 1
ATOM 682 C CA . PHE A 1 88 ? 6.802 -4.991 -29.577 1.00 95.31 88 PHE A CA 1
ATOM 683 C C . PHE A 1 88 ? 6.194 -4.607 -30.930 1.00 95.31 88 PHE A C 1
ATOM 685 O O . PHE A 1 88 ? 6.389 -5.310 -31.919 1.00 95.31 88 PHE A O 1
ATOM 692 N N . LYS A 1 89 ? 5.439 -3.504 -31.002 1.00 94.12 89 LYS A N 1
ATOM 693 C CA . LYS A 1 89 ? 4.694 -3.131 -32.214 1.00 94.12 89 LYS A CA 1
ATOM 694 C C . LYS A 1 89 ? 5.469 -2.211 -33.154 1.00 94.12 89 LYS A C 1
ATOM 696 O O . LYS A 1 89 ? 5.160 -2.196 -34.340 1.00 94.12 89 LYS A O 1
ATOM 701 N N . ILE A 1 90 ? 6.427 -1.430 -32.656 1.00 91.62 90 ILE A N 1
ATOM 702 C CA . ILE A 1 90 ? 7.138 -0.430 -33.467 1.00 91.62 90 ILE A CA 1
ATOM 703 C C . ILE A 1 90 ? 8.616 -0.779 -33.557 1.00 91.62 90 ILE A C 1
ATOM 705 O O . ILE A 1 90 ? 9.116 -1.009 -34.656 1.00 91.62 90 ILE A O 1
ATOM 709 N N . ILE A 1 91 ? 9.312 -0.845 -32.422 1.00 90.50 91 ILE A N 1
ATOM 710 C CA . ILE A 1 91 ? 10.776 -0.974 -32.397 1.00 90.50 91 ILE A CA 1
ATOM 711 C C . ILE A 1 91 ? 11.210 -2.334 -32.962 1.00 90.50 91 ILE A C 1
ATOM 713 O O . ILE A 1 91 ? 11.991 -2.379 -33.911 1.00 90.50 91 ILE A O 1
ATOM 717 N N . GLN A 1 92 ? 10.651 -3.436 -32.455 1.00 89.62 92 GLN A N 1
ATOM 718 C CA . GLN A 1 92 ? 10.996 -4.792 -32.890 1.00 89.62 92 GLN A CA 1
ATOM 719 C C . GLN A 1 92 ? 10.748 -5.054 -34.393 1.00 89.62 92 GLN A C 1
ATOM 721 O O . GLN A 1 92 ? 11.668 -5.533 -35.062 1.00 89.62 92 GLN A O 1
ATOM 726 N N . PRO A 1 93 ? 9.569 -4.750 -34.983 1.00 85.38 93 PRO A N 1
ATOM 727 C CA . PRO A 1 93 ? 9.357 -4.979 -36.412 1.00 85.38 93 PRO A CA 1
ATOM 728 C C . PRO A 1 93 ? 10.186 -4.037 -37.286 1.00 85.38 93 PRO A C 1
ATOM 730 O O . PRO A 1 93 ? 10.625 -4.449 -38.358 1.00 85.38 93 PRO A O 1
ATOM 733 N N . SER A 1 94 ? 10.454 -2.809 -36.833 1.00 87.94 94 SER A N 1
ATOM 734 C CA . SER A 1 94 ? 11.311 -1.873 -37.571 1.00 87.94 94 SER A CA 1
ATOM 735 C C . SER A 1 94 ? 12.755 -2.374 -37.632 1.00 87.94 94 SER A C 1
ATOM 737 O O . SER A 1 94 ? 13.348 -2.380 -38.709 1.00 87.94 94 SER A O 1
ATOM 739 N N . LEU A 1 95 ? 13.296 -2.876 -36.516 1.00 87.19 95 LEU A N 1
ATOM 740 C CA . LEU A 1 95 ? 14.621 -3.504 -36.476 1.00 87.19 95 LEU A CA 1
ATOM 741 C C . LEU A 1 95 ? 14.680 -4.752 -37.361 1.00 87.19 95 LEU A C 1
ATOM 743 O O . LEU A 1 95 ? 15.598 -4.876 -38.161 1.00 87.19 95 LEU A O 1
ATOM 747 N N . LYS A 1 96 ? 13.670 -5.629 -37.298 1.00 84.25 96 LYS A N 1
ATOM 748 C CA . LYS A 1 96 ? 13.607 -6.844 -38.129 1.00 84.25 96 LYS A CA 1
ATOM 749 C C . LYS A 1 96 ? 13.462 -6.551 -39.629 1.00 84.25 96 LYS A C 1
ATOM 751 O O . LYS A 1 96 ? 13.894 -7.352 -40.450 1.00 84.25 96 LYS A O 1
ATOM 756 N N . THR A 1 97 ? 12.854 -5.420 -39.989 1.00 82.94 97 THR A N 1
ATOM 757 C CA . THR A 1 97 ? 12.704 -4.990 -41.391 1.00 82.94 97 THR A CA 1
ATOM 758 C C . THR A 1 97 ? 13.978 -4.330 -41.922 1.00 82.94 97 THR A C 1
ATOM 760 O O . THR A 1 97 ? 14.325 -4.530 -43.081 1.00 82.94 97 THR A O 1
ATOM 763 N N . MET A 1 98 ? 14.681 -3.550 -41.093 1.00 83.56 98 MET A N 1
ATOM 764 C CA . MET A 1 98 ? 15.919 -2.864 -41.491 1.00 83.56 98 MET A CA 1
ATOM 765 C C . MET A 1 98 ? 17.160 -3.760 -41.411 1.00 83.56 98 MET A C 1
ATOM 767 O O . MET A 1 98 ? 18.084 -3.589 -42.201 1.00 83.56 98 MET A O 1
ATOM 771 N N . PHE A 1 99 ? 17.163 -4.732 -40.502 1.00 83.12 99 PHE A N 1
ATOM 772 C CA . PHE A 1 99 ? 18.198 -5.750 -40.357 1.00 83.12 99 PHE A CA 1
ATOM 773 C C . PHE A 1 99 ? 17.568 -7.130 -40.563 1.00 83.12 99 PHE A C 1
ATOM 775 O O . PHE A 1 99 ? 17.319 -7.849 -39.589 1.00 83.12 99 PHE A O 1
ATOM 782 N N . PRO A 1 100 ? 17.239 -7.500 -41.815 1.00 76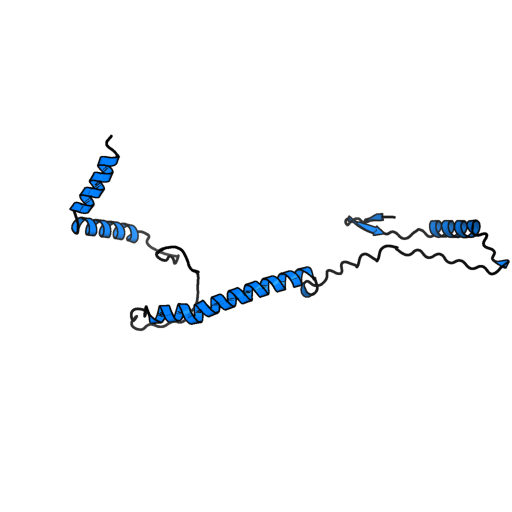.00 100 PRO A N 1
ATOM 783 C CA . PRO A 1 100 ? 16.760 -8.841 -42.096 1.00 76.00 100 PRO A CA 1
ATOM 784 C C . PRO A 1 100 ? 17.831 -9.848 -41.647 1.00 76.00 100 PRO A C 1
ATOM 786 O O . PRO A 1 100 ? 19.000 -9.690 -42.015 1.00 76.00 100 PRO A O 1
ATOM 789 N N . PRO A 1 101 ? 17.465 -10.863 -40.842 1.00 75.44 101 PRO A N 1
ATOM 790 C CA . PRO A 1 101 ? 18.390 -11.922 -40.473 1.00 75.44 101 PRO A CA 1
ATOM 791 C C . PRO A 1 101 ? 18.978 -12.545 -41.744 1.00 75.44 101 PRO A C 1
ATOM 793 O O . PRO A 1 101 ? 18.218 -12.770 -42.694 1.00 75.44 101 PRO A O 1
ATOM 796 N N . PRO A 1 102 ? 20.296 -12.814 -41.798 1.00 70.19 102 PRO A N 1
ATOM 797 C CA . PRO A 1 102 ? 20.874 -13.536 -42.924 1.00 70.19 102 PRO A CA 1
ATOM 798 C C . PRO A 1 102 ? 20.106 -14.847 -43.079 1.00 70.19 102 PRO A C 1
ATOM 800 O O . PRO A 1 102 ? 19.875 -15.525 -42.079 1.00 70.19 102 PRO A O 1
ATOM 803 N N . GLU A 1 103 ? 19.664 -15.162 -44.301 1.00 60.69 103 GLU A N 1
ATOM 804 C CA . GLU A 1 103 ? 18.874 -16.362 -44.581 1.00 60.69 103 GLU A CA 1
ATOM 805 C C . GLU A 1 103 ? 19.600 -17.596 -44.035 1.00 60.69 103 GLU A C 1
ATOM 807 O O . GLU A 1 103 ? 20.542 -18.122 -44.637 1.00 60.69 103 GLU A O 1
ATOM 812 N N . SER A 1 104 ? 19.168 -18.063 -42.865 1.00 61.94 104 SER A N 1
ATOM 813 C CA . SER A 1 104 ? 19.515 -19.383 -42.392 1.00 61.94 104 SER A CA 1
ATOM 814 C C . SER A 1 104 ? 18.733 -20.349 -43.264 1.00 61.94 104 SER A C 1
ATOM 816 O O . SER A 1 104 ? 17.503 -20.416 -43.235 1.00 61.94 104 SER A O 1
ATOM 818 N N . ARG A 1 105 ? 19.476 -21.065 -44.109 1.00 49.50 105 ARG A N 1
ATOM 819 C CA . ARG A 1 105 ? 18.964 -22.232 -44.819 1.00 49.50 105 ARG A CA 1
ATOM 820 C C . ARG A 1 105 ? 18.305 -23.150 -43.787 1.00 49.50 105 ARG A C 1
ATOM 822 O O . ARG A 1 105 ? 18.959 -23.566 -42.841 1.00 49.50 105 ARG A O 1
ATOM 829 N N . GLU A 1 106 ? 17.006 -23.340 -43.990 1.00 48.34 106 GLU A N 1
ATOM 830 C CA . GLU A 1 106 ? 16.048 -24.252 -43.361 1.00 48.34 106 GLU A CA 1
ATOM 831 C C . GLU A 1 106 ? 16.513 -25.092 -42.157 1.00 48.34 106 GLU A C 1
ATOM 833 O O . GLU A 1 106 ? 17.404 -25.932 -42.250 1.00 48.34 106 GLU A O 1
ATOM 838 N N . GLY A 1 107 ? 15.764 -24.976 -41.059 1.00 40.31 107 GLY A N 1
ATOM 839 C CA . GLY A 1 107 ? 15.764 -25.948 -39.968 1.00 40.31 107 GLY A CA 1
ATOM 840 C C . GLY A 1 107 ? 14.974 -25.422 -38.776 1.00 40.31 107 GLY A C 1
ATOM 841 O O . GLY A 1 107 ? 15.519 -24.718 -37.937 1.00 40.31 107 GLY A O 1
ATOM 842 N N . GLY A 1 108 ? 13.666 -25.682 -38.751 1.00 44.16 108 GLY A N 1
ATOM 843 C CA . GLY A 1 108 ? 12.747 -25.104 -37.772 1.00 44.16 108 GLY A CA 1
ATOM 844 C C . GLY A 1 108 ? 12.903 -25.627 -36.344 1.00 44.16 108 GLY A C 1
ATOM 845 O O . GLY A 1 108 ? 13.271 -26.774 -36.135 1.00 44.16 108 GLY A O 1
ATOM 846 N N . ALA A 1 109 ? 12.519 -24.798 -35.376 1.00 34.59 109 ALA A N 1
ATOM 847 C CA . ALA A 1 109 ? 11.851 -25.184 -34.135 1.00 34.59 109 ALA A CA 1
ATOM 848 C C . ALA A 1 109 ? 11.384 -23.912 -33.414 1.00 34.59 109 ALA A C 1
ATOM 850 O O . ALA A 1 109 ? 12.041 -22.876 -33.448 1.00 34.59 109 ALA A O 1
ATOM 851 N N . ALA A 1 110 ? 10.204 -24.004 -32.816 1.00 45.16 110 ALA A N 1
ATOM 852 C CA . ALA A 1 110 ? 9.578 -22.982 -31.994 1.00 45.16 110 ALA A CA 1
ATOM 853 C C . ALA A 1 110 ? 10.203 -22.899 -30.584 1.00 45.16 110 ALA A C 1
ATOM 855 O O . ALA A 1 110 ? 10.818 -23.861 -30.133 1.00 45.16 110 ALA A O 1
ATOM 856 N N . GLY A 1 111 ? 9.930 -21.797 -29.873 1.00 32.97 111 GLY A N 1
ATOM 857 C CA . GLY A 1 111 ? 10.179 -21.615 -28.429 1.00 32.97 111 GLY A CA 1
ATOM 858 C C . GLY A 1 111 ? 11.206 -20.510 -28.166 1.00 32.97 111 GLY A C 1
ATOM 859 O O . GLY A 1 111 ? 12.343 -20.633 -28.584 1.00 32.97 111 GLY A O 1
ATOM 860 N N . GLU A 1 112 ? 10.800 -19.311 -27.744 1.00 35.88 112 GLU A N 1
ATOM 861 C CA . GLU A 1 112 ? 10.524 -18.885 -26.353 1.00 35.88 112 GLU A CA 1
ATOM 862 C C . GLU A 1 112 ? 11.770 -18.409 -25.582 1.00 35.88 112 GLU A C 1
ATOM 864 O O . GLU A 1 112 ? 12.764 -19.115 -25.499 1.00 35.88 112 GLU A O 1
ATOM 869 N N . GLY A 1 113 ? 11.636 -17.232 -24.946 1.00 33.28 113 GLY A N 1
ATOM 870 C CA . GLY A 1 113 ? 12.561 -16.659 -23.953 1.00 33.28 113 GLY A CA 1
ATOM 871 C C . GLY A 1 113 ? 13.771 -15.972 -24.585 1.00 33.28 113 GLY A C 1
ATOM 872 O O . GLY A 1 113 ? 14.417 -16.531 -25.448 1.00 33.28 113 GLY A O 1
ATOM 873 N N . GLY A 1 114 ? 14.169 -14.748 -24.270 1.00 34.66 114 GLY A N 1
ATOM 874 C CA . GLY A 1 114 ? 13.917 -13.825 -23.168 1.00 34.66 114 GLY A CA 1
ATOM 875 C C . GLY A 1 114 ? 15.179 -12.953 -23.177 1.00 34.66 114 GLY A C 1
ATOM 876 O O . GLY A 1 114 ? 16.276 -13.478 -23.130 1.00 34.66 114 GLY A O 1
ATOM 877 N N . GLY A 1 115 ? 15.108 -11.660 -23.452 1.00 36.62 115 GLY A N 1
ATOM 878 C CA . GLY A 1 115 ? 14.879 -10.664 -22.419 1.00 36.62 115 GLY A CA 1
ATOM 879 C C . GLY A 1 115 ? 15.902 -9.537 -22.565 1.00 36.62 115 GLY A C 1
ATOM 880 O O . GLY A 1 115 ? 16.995 -9.779 -23.055 1.00 36.62 115 GLY A O 1
ATOM 881 N N . LEU A 1 116 ? 15.505 -8.353 -22.074 1.00 41.75 116 LEU A N 1
ATOM 882 C CA . LEU A 1 116 ? 16.343 -7.202 -21.700 1.00 41.75 116 LEU A CA 1
ATOM 883 C C . LEU A 1 116 ? 17.130 -6.582 -22.880 1.00 41.75 116 LEU A C 1
ATOM 885 O O . LEU A 1 116 ? 17.891 -7.238 -23.557 1.00 41.75 116 LEU A O 1
ATOM 889 N N . TYR A 1 117 ? 16.925 -5.328 -23.279 1.00 35.62 117 TYR A N 1
ATOM 890 C CA . TYR A 1 117 ? 17.353 -4.130 -22.560 1.00 35.62 117 TYR A CA 1
ATOM 891 C C . TYR A 1 117 ? 16.634 -2.885 -23.118 1.00 35.62 117 TYR A C 1
ATOM 893 O O . TYR A 1 117 ? 16.424 -2.746 -24.324 1.00 35.62 117 TYR A O 1
ATOM 901 N N . GLY A 1 118 ? 16.251 -1.976 -22.215 1.00 33.56 118 GLY A N 1
ATOM 902 C CA . GLY A 1 118 ? 15.811 -0.612 -22.528 1.00 33.56 118 GLY A CA 1
A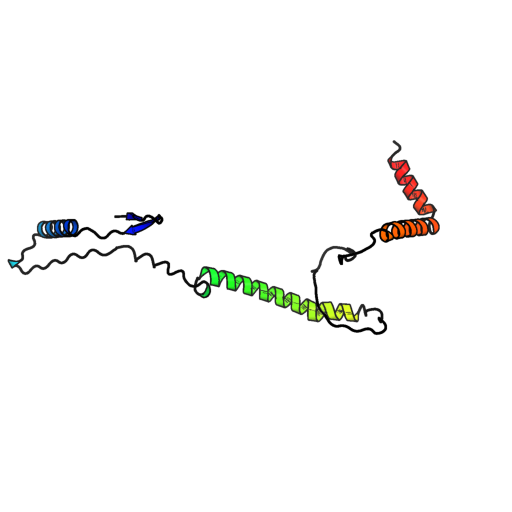TOM 903 C C . GLY A 1 118 ? 16.988 0.336 -22.821 1.00 33.56 118 GLY A C 1
ATOM 904 O O . GLY A 1 118 ? 18.140 -0.031 -22.611 1.00 33.56 118 GLY A O 1
ATOM 905 N N . PRO A 1 119 ? 16.712 1.550 -23.326 1.00 44.53 119 PRO A N 1
ATOM 906 C CA . PRO A 1 119 ? 17.631 2.297 -24.178 1.00 44.53 119 PRO A CA 1
ATOM 907 C C . PRO A 1 119 ? 18.590 3.196 -23.391 1.00 44.53 119 PRO A C 1
ATOM 909 O O . PRO A 1 119 ? 18.162 3.985 -22.552 1.00 44.53 119 PRO A O 1
ATOM 912 N N . GLY A 1 120 ? 19.873 3.146 -23.752 1.00 44.41 120 GLY A N 1
ATOM 913 C CA . GLY A 1 120 ? 20.874 4.139 -23.359 1.00 44.41 120 GLY A CA 1
ATOM 914 C C . GLY A 1 120 ? 22.103 3.524 -22.704 1.00 44.41 120 GLY A C 1
ATOM 915 O O . GLY A 1 120 ? 22.143 3.376 -21.489 1.00 44.41 120 GLY A O 1
ATOM 916 N N . GLY A 1 121 ? 23.116 3.225 -23.514 1.00 32.75 121 GLY A N 1
ATOM 917 C CA . GLY A 1 121 ? 24.450 2.883 -23.030 1.00 32.75 121 GLY A CA 1
ATOM 918 C C . GLY A 1 121 ? 25.165 1.927 -23.969 1.00 32.75 121 GLY A C 1
ATOM 919 O O . GLY A 1 121 ? 25.050 0.734 -23.759 1.00 32.75 121 GLY A O 1
ATOM 920 N N . GLU A 1 122 ? 25.852 2.505 -24.965 1.00 35.31 122 GLU A N 1
ATOM 921 C CA . GLU A 1 122 ? 27.076 2.020 -25.640 1.00 35.31 122 GLU A CA 1
ATOM 922 C C . GLU A 1 122 ? 27.113 0.577 -26.208 1.00 35.31 122 GLU A C 1
ATOM 924 O O . GLU A 1 122 ? 26.400 -0.313 -25.764 1.00 35.31 122 GLU A O 1
ATOM 929 N N . PRO A 1 123 ? 27.918 0.304 -27.254 1.00 38.28 123 PRO A N 1
ATOM 930 C CA . PRO A 1 123 ? 27.942 -1.009 -27.889 1.00 38.28 123 PRO A CA 1
ATOM 931 C C . PRO A 1 123 ? 28.687 -2.004 -26.989 1.00 38.28 123 PRO A C 1
ATOM 933 O O . PRO A 1 123 ? 29.895 -2.188 -27.104 1.00 38.28 123 PRO A O 1
ATOM 936 N N . GLY A 1 124 ? 27.959 -2.621 -26.062 1.00 36.31 124 GLY A N 1
ATOM 937 C CA . GLY A 1 124 ? 28.357 -3.857 -25.406 1.00 36.31 124 GLY A CA 1
ATOM 938 C C . GLY A 1 124 ? 27.951 -5.026 -26.291 1.00 36.31 124 GLY A C 1
ATOM 939 O O . GLY A 1 124 ? 26.760 -5.268 -26.470 1.00 36.31 124 GLY A O 1
ATOM 940 N N . GLU A 1 125 ? 28.940 -5.712 -26.864 1.00 42.53 125 GLU A N 1
ATOM 941 C CA . GLU A 1 125 ? 28.760 -7.035 -27.464 1.00 42.53 125 GLU A CA 1
ATOM 942 C C . GLU A 1 125 ? 28.013 -7.944 -26.475 1.00 42.53 125 GLU A C 1
ATOM 944 O O . GLU A 1 125 ? 28.390 -8.064 -25.306 1.00 42.53 125 GLU A O 1
ATOM 949 N N . GLU A 1 126 ? 26.923 -8.524 -26.970 1.00 39.03 126 GLU A N 1
ATOM 950 C CA . GLU A 1 126 ? 26.018 -9.436 -26.282 1.00 39.03 126 GLU A CA 1
ATOM 951 C C . GLU A 1 126 ? 26.788 -10.606 -25.637 1.00 39.03 126 GLU A C 1
ATOM 953 O O . GLU A 1 126 ? 27.563 -11.307 -26.290 1.00 39.03 126 GLU A O 1
ATOM 958 N N . GLY A 1 127 ? 26.558 -10.816 -24.336 1.00 37.47 127 GLY A N 1
ATOM 959 C CA . GLY A 1 127 ? 26.598 -12.156 -23.738 1.00 37.47 127 GLY A CA 1
ATOM 960 C C . GLY A 1 127 ? 25.346 -12.931 -24.168 1.00 37.47 127 GLY A C 1
ATOM 961 O O . GLY A 1 127 ? 24.453 -12.367 -24.785 1.00 37.47 127 GLY A O 1
ATOM 962 N N . ASP A 1 128 ? 25.128 -14.192 -23.855 1.00 49.31 128 ASP A N 1
ATOM 963 C CA . ASP A 1 128 ? 25.703 -15.147 -22.920 1.00 49.31 128 ASP A CA 1
ATOM 964 C C . ASP A 1 128 ? 24.857 -16.403 -23.153 1.00 49.31 128 ASP A C 1
ATOM 966 O O . ASP A 1 128 ? 23.635 -16.286 -23.264 1.00 49.31 128 ASP A O 1
ATOM 970 N N . ASP A 1 129 ? 25.446 -17.589 -23.136 1.00 37.78 129 ASP A N 1
ATOM 971 C CA . ASP A 1 129 ? 24.689 -18.760 -22.726 1.00 37.78 129 ASP A CA 1
ATOM 972 C C . ASP A 1 129 ? 25.615 -19.832 -22.169 1.00 37.78 129 ASP A C 1
ATOM 974 O O . ASP A 1 129 ? 26.538 -20.360 -22.795 1.00 37.78 129 ASP A O 1
ATOM 978 N N . GLY A 1 130 ? 25.380 -20.085 -20.888 1.00 37.53 130 GLY A N 1
ATOM 979 C CA . GLY A 1 130 ? 26.137 -21.003 -20.083 1.00 37.53 130 GLY A CA 1
ATOM 980 C C . GLY A 1 130 ? 25.889 -22.468 -20.424 1.00 37.53 130 GLY A C 1
ATOM 981 O O . GLY A 1 130 ? 24.809 -22.890 -20.825 1.00 37.53 130 GLY A O 1
ATOM 982 N N . ALA A 1 131 ? 26.917 -23.218 -20.038 1.00 45.69 131 ALA A N 1
ATOM 983 C CA . ALA A 1 131 ? 27.000 -24.653 -19.817 1.00 45.69 131 ALA A CA 1
ATOM 984 C C . ALA A 1 131 ? 27.647 -25.452 -20.955 1.00 45.69 131 ALA A C 1
ATOM 986 O O . ALA A 1 131 ? 27.086 -25.707 -22.013 1.00 45.69 131 ALA A O 1
ATOM 987 N N . THR A 1 132 ? 28.837 -25.939 -20.596 1.00 45.88 132 THR A N 1
ATOM 988 C CA . THR A 1 132 ? 29.641 -26.985 -21.232 1.00 45.88 132 THR A CA 1
ATOM 989 C C . THR A 1 132 ? 30.330 -26.624 -22.550 1.00 45.88 132 THR A C 1
ATOM 991 O O . THR A 1 132 ? 29.824 -26.871 -23.632 1.00 45.88 132 THR A O 1
ATOM 994 N N . ASP A 1 133 ? 31.573 -26.158 -22.384 1.00 45.72 133 ASP A N 1
ATOM 995 C CA . ASP A 1 133 ? 32.794 -26.674 -23.031 1.00 45.72 133 ASP A CA 1
ATOM 996 C C . ASP A 1 133 ? 33.693 -25.609 -23.712 1.00 45.72 133 ASP A C 1
ATOM 998 O O . ASP A 1 133 ? 33.251 -24.713 -24.418 1.00 45.72 133 ASP A O 1
ATOM 1002 N N . VAL A 1 134 ? 34.995 -25.734 -23.427 1.00 48.94 134 VAL A N 1
ATOM 1003 C CA . VAL A 1 134 ? 36.184 -25.125 -24.063 1.00 48.94 134 VAL A CA 1
ATOM 1004 C C . VAL A 1 134 ? 36.380 -23.589 -24.040 1.00 48.94 134 VAL A C 1
ATOM 1006 O O . VAL A 1 134 ? 36.287 -22.875 -25.031 1.00 48.94 134 VAL A O 1
ATOM 1009 N N . ARG A 1 135 ? 36.911 -23.076 -22.918 1.00 53.78 135 ARG A N 1
ATOM 1010 C CA . ARG A 1 135 ? 37.514 -21.722 -22.789 1.00 53.78 135 ARG A CA 1
ATOM 1011 C C . ARG A 1 135 ? 38.826 -21.503 -23.582 1.00 53.78 135 ARG A C 1
ATOM 1013 O O . ARG A 1 135 ? 39.474 -20.474 -23.398 1.00 53.78 135 ARG A O 1
ATOM 1020 N N . ILE A 1 136 ? 39.253 -22.441 -24.428 1.00 59.06 136 ILE A N 1
ATOM 1021 C CA . ILE A 1 136 ? 40.579 -22.412 -25.081 1.00 59.06 136 ILE A CA 1
ATOM 1022 C C . ILE A 1 136 ? 40.581 -21.539 -26.353 1.00 59.06 136 ILE A C 1
ATOM 1024 O O . ILE A 1 136 ? 41.587 -20.889 -26.649 1.00 59.06 136 ILE A O 1
ATOM 1028 N N . ASP A 1 137 ? 39.447 -21.405 -27.045 1.00 66.06 137 ASP A N 1
ATOM 1029 C CA . ASP A 1 137 ? 39.417 -20.785 -28.379 1.00 66.06 137 ASP A CA 1
ATOM 1030 C C . ASP A 1 137 ? 39.453 -19.248 -28.364 1.00 66.06 137 ASP A C 1
ATOM 1032 O O . ASP A 1 137 ? 39.952 -18.613 -29.296 1.00 66.06 137 ASP A O 1
ATOM 1036 N N . THR A 1 138 ? 39.017 -18.615 -27.271 1.00 75.06 138 THR A N 1
ATOM 1037 C CA . THR A 1 138 ? 38.942 -17.144 -27.194 1.00 75.06 138 THR A CA 1
ATOM 1038 C C . THR A 1 138 ? 40.315 -16.470 -27.109 1.00 75.06 138 THR A C 1
ATOM 1040 O O . THR A 1 138 ? 40.499 -15.380 -27.654 1.00 75.06 138 THR A O 1
ATOM 1043 N N . TYR A 1 139 ? 41.303 -17.096 -26.460 1.00 80.50 139 TYR A N 1
ATOM 1044 C CA . TYR A 1 139 ? 42.665 -16.554 -26.386 1.00 80.50 139 TYR A CA 1
ATOM 1045 C C . TYR A 1 139 ? 43.406 -16.748 -27.710 1.00 80.50 139 TYR A C 1
ATOM 1047 O O . TYR A 1 139 ? 44.018 -15.808 -28.216 1.00 80.50 139 TYR A O 1
ATOM 1055 N N . ALA A 1 140 ? 43.285 -17.934 -28.313 1.00 86.69 140 ALA A N 1
ATOM 1056 C CA . ALA A 1 140 ? 43.858 -18.219 -29.623 1.00 86.69 140 ALA A CA 1
ATOM 1057 C C . ALA A 1 140 ? 43.318 -17.252 -30.693 1.00 86.69 140 ALA A C 1
ATOM 1059 O O . ALA A 1 140 ? 44.107 -16.670 -31.438 1.00 86.69 140 ALA A O 1
ATOM 1060 N N . ALA A 1 141 ? 42.006 -16.987 -30.704 1.00 83.75 141 ALA A N 1
ATOM 1061 C CA . ALA A 1 141 ? 41.383 -16.026 -31.616 1.00 83.75 141 ALA A CA 1
ATOM 1062 C C . ALA A 1 141 ? 41.905 -14.589 -31.419 1.00 83.75 141 ALA A C 1
ATOM 1064 O O . ALA A 1 141 ? 42.203 -13.893 -32.391 1.00 83.75 141 ALA A O 1
ATOM 1065 N N . LYS A 1 142 ? 42.085 -14.149 -30.165 1.00 83.31 142 LYS A N 1
ATOM 1066 C CA . LYS A 1 142 ? 42.655 -12.826 -29.849 1.00 83.31 142 LYS A CA 1
ATOM 1067 C C . LYS A 1 142 ? 44.115 -12.703 -30.298 1.00 83.31 142 LYS A C 1
ATOM 1069 O O . LYS A 1 142 ? 44.499 -11.660 -30.823 1.00 83.31 142 LYS A O 1
ATOM 1074 N N . VAL A 1 143 ? 44.915 -13.762 -30.147 1.00 90.06 143 VAL A N 1
ATOM 1075 C CA . VAL A 1 143 ? 46.319 -13.794 -30.595 1.00 90.06 143 VAL A CA 1
ATOM 1076 C C . VAL A 1 143 ? 46.426 -13.768 -32.121 1.00 90.06 143 VAL A C 1
ATOM 1078 O O . VAL A 1 143 ? 47.284 -13.061 -32.649 1.00 90.06 143 VAL A O 1
ATOM 1081 N N . GLN A 1 144 ? 45.554 -14.486 -32.836 1.00 89.69 144 GLN A N 1
ATOM 1082 C CA . GLN A 1 144 ? 45.522 -14.438 -34.302 1.00 89.69 144 GLN A CA 1
ATOM 1083 C C . GLN A 1 144 ? 45.113 -13.050 -34.803 1.00 89.69 144 GLN A C 1
ATOM 1085 O O . GLN A 1 144 ? 45.834 -12.454 -35.594 1.00 89.69 144 GLN A O 1
ATOM 1090 N N . LYS A 1 145 ? 44.057 -12.457 -34.233 1.00 87.81 145 LYS A N 1
ATOM 1091 C CA . LYS A 1 145 ? 43.623 -11.096 -34.585 1.00 87.81 145 LYS A CA 1
ATOM 1092 C C . LYS A 1 145 ? 44.717 -10.050 -34.341 1.00 87.81 145 LYS A C 1
ATOM 1094 O O . LYS A 1 145 ? 44.921 -9.166 -35.167 1.00 87.81 145 LYS A O 1
ATOM 1099 N N . ALA A 1 146 ? 45.456 -10.160 -33.236 1.00 88.19 146 ALA A N 1
ATOM 1100 C CA . ALA A 1 146 ? 46.598 -9.287 -32.965 1.00 88.19 146 ALA A CA 1
ATOM 1101 C C . ALA A 1 146 ? 47.748 -9.492 -33.972 1.00 88.19 146 ALA A C 1
ATOM 1103 O O . ALA A 1 146 ? 48.378 -8.520 -34.390 1.00 88.19 146 ALA A O 1
ATOM 1104 N N . ARG A 1 147 ? 48.005 -10.739 -34.392 1.00 89.38 147 ARG A N 1
ATOM 1105 C CA . ARG A 1 147 ? 49.003 -11.068 -35.421 1.00 89.38 147 ARG A CA 1
ATOM 1106 C C . ARG A 1 147 ? 48.619 -10.492 -36.785 1.00 89.38 147 ARG A C 1
ATOM 1108 O O . ARG A 1 147 ? 49.482 -9.918 -37.441 1.00 89.38 147 ARG A O 1
ATOM 1115 N N . ASP A 1 148 ? 47.353 -10.592 -37.173 1.00 92.88 148 ASP A N 1
ATOM 1116 C CA . ASP A 1 148 ? 46.848 -10.068 -38.446 1.00 92.88 148 ASP A CA 1
ATOM 1117 C C . ASP A 1 148 ? 46.957 -8.539 -38.506 1.00 92.88 148 ASP A C 1
ATOM 1119 O O . ASP A 1 148 ? 47.437 -7.986 -39.495 1.00 92.88 148 ASP A O 1
ATOM 1123 N N . ILE A 1 149 ? 46.606 -7.847 -37.415 1.00 89.50 149 ILE A N 1
ATOM 1124 C CA . ILE A 1 149 ? 46.755 -6.386 -37.302 1.00 89.50 149 ILE A CA 1
ATOM 1125 C C . ILE A 1 149 ? 48.231 -5.978 -37.412 1.00 89.50 149 ILE A C 1
ATOM 1127 O O . ILE A 1 149 ? 48.556 -5.014 -38.103 1.00 89.50 149 ILE A O 1
ATOM 1131 N N . ALA A 1 150 ? 49.138 -6.735 -36.788 1.00 90.31 150 ALA A N 1
ATOM 1132 C CA . ALA A 1 150 ? 50.573 -6.472 -36.871 1.00 90.31 150 ALA A CA 1
ATOM 1133 C C . ALA A 1 150 ? 51.160 -6.705 -38.274 1.00 90.31 150 ALA A C 1
ATOM 1135 O O . ALA A 1 150 ? 52.125 -6.037 -38.646 1.00 90.31 150 ALA A O 1
ATOM 1136 N N . GLN A 1 151 ? 50.592 -7.628 -39.055 1.00 93.00 151 GLN A N 1
ATOM 1137 C CA . GLN A 1 151 ? 50.982 -7.842 -40.452 1.00 93.00 151 GLN A CA 1
ATOM 1138 C C . GLN A 1 151 ? 50.408 -6.773 -41.388 1.00 93.00 151 GLN A C 1
ATOM 1140 O O . GLN A 1 151 ? 51.086 -6.370 -42.332 1.00 93.00 151 GLN A O 1
ATOM 1145 N N . ALA A 1 152 ? 49.183 -6.310 -41.125 1.00 93.44 152 ALA A N 1
ATOM 1146 C CA . ALA A 1 152 ? 48.509 -5.303 -41.936 1.00 93.44 152 ALA A CA 1
ATOM 1147 C C . ALA A 1 152 ? 49.128 -3.904 -41.775 1.00 93.44 152 ALA A C 1
ATOM 1149 O O . ALA A 1 152 ? 49.307 -3.202 -42.770 1.00 93.44 152 ALA A O 1
ATOM 1150 N N . ASP A 1 153 ? 49.483 -3.507 -40.546 1.00 90.81 153 ASP A N 1
ATOM 1151 C CA . ASP A 1 153 ? 50.133 -2.219 -40.280 1.00 90.81 153 ASP A CA 1
ATOM 1152 C C . ASP A 1 153 ? 51.265 -2.329 -39.239 1.00 90.81 153 ASP A C 1
ATOM 1154 O O . ASP A 1 153 ? 51.077 -2.071 -38.042 1.00 90.81 153 ASP A O 1
ATOM 1158 N N . PRO A 1 154 ? 52.492 -2.654 -39.684 1.00 89.25 154 PRO A N 1
ATOM 1159 C CA . PRO A 1 154 ? 53.634 -2.760 -38.784 1.00 89.25 154 PRO A CA 1
ATOM 1160 C C . PRO A 1 154 ? 54.079 -1.402 -38.215 1.00 89.25 154 PRO A C 1
ATOM 1162 O O . PRO A 1 154 ? 54.702 -1.360 -37.154 1.00 89.25 154 PRO A O 1
ATOM 1165 N N . LYS A 1 155 ? 53.775 -0.278 -38.885 1.00 89.75 155 LYS A N 1
ATOM 1166 C CA . LYS A 1 155 ? 54.192 1.058 -38.426 1.00 89.75 155 LYS A CA 1
ATOM 1167 C C . LYS A 1 155 ? 53.314 1.544 -37.278 1.00 89.75 155 LYS A C 1
ATOM 1169 O O . LYS A 1 155 ? 53.843 2.088 -36.309 1.00 89.75 155 LYS A O 1
ATOM 1174 N N . ALA A 1 156 ? 52.003 1.318 -37.355 1.00 86.75 156 ALA A N 1
ATOM 1175 C CA . ALA A 1 156 ? 51.085 1.639 -36.267 1.00 86.75 156 ALA A CA 1
ATOM 1176 C C . ALA A 1 156 ? 51.422 0.846 -34.996 1.00 86.75 156 ALA A C 1
ATOM 1178 O O . ALA A 1 156 ? 51.529 1.431 -33.918 1.00 86.75 156 ALA A O 1
ATOM 1179 N N . VAL A 1 157 ? 51.695 -0.457 -35.124 1.00 89.38 157 VAL A N 1
ATOM 1180 C CA . VAL A 1 157 ? 52.091 -1.296 -33.980 1.00 89.38 157 VAL A CA 1
ATOM 1181 C C . VAL A 1 157 ? 53.431 -0.850 -33.385 1.00 89.38 157 VAL A C 1
ATOM 1183 O O . VAL A 1 157 ? 53.556 -0.761 -32.164 1.00 89.38 157 VAL A O 1
ATOM 1186 N N . ALA A 1 158 ? 54.416 -0.491 -34.214 1.00 89.69 158 ALA A N 1
ATOM 1187 C CA . ALA A 1 158 ? 55.696 0.035 -33.735 1.00 89.69 158 ALA A CA 1
ATOM 1188 C C . ALA A 1 158 ? 55.544 1.351 -32.953 1.00 89.69 158 ALA A C 1
ATOM 1190 O O . ALA A 1 158 ? 56.240 1.551 -31.958 1.00 89.69 158 ALA A O 1
ATOM 1191 N N . ASN A 1 159 ? 54.623 2.227 -33.362 1.00 90.12 159 ASN A N 1
ATOM 1192 C CA . ASN A 1 159 ? 54.345 3.468 -32.642 1.00 90.12 159 ASN A CA 1
ATOM 1193 C C . ASN A 1 159 ? 53.714 3.205 -31.269 1.00 90.12 159 ASN A C 1
ATOM 1195 O O . ASN A 1 159 ? 54.120 3.839 -30.304 1.00 90.12 159 ASN A O 1
ATOM 1199 N N . ILE A 1 160 ? 52.798 2.238 -31.159 1.00 90.44 160 ILE A N 1
ATOM 1200 C CA . ILE A 1 160 ? 52.177 1.854 -29.878 1.00 90.44 160 ILE A CA 1
ATOM 1201 C C .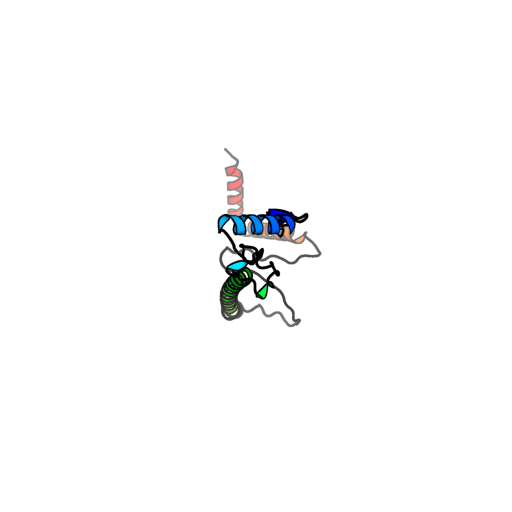 ILE A 1 160 ? 53.219 1.250 -28.929 1.00 90.44 160 ILE A C 1
ATOM 1203 O O . ILE A 1 160 ? 53.299 1.625 -27.762 1.00 90.44 160 ILE A O 1
ATOM 1207 N N . ILE A 1 161 ? 54.071 0.353 -29.436 1.00 88.00 161 ILE A N 1
ATOM 1208 C CA . ILE A 1 161 ? 55.164 -0.232 -28.647 1.00 88.00 161 ILE A CA 1
ATOM 1209 C C . ILE A 1 161 ? 56.161 0.854 -28.216 1.00 88.00 161 ILE A C 1
ATOM 1211 O O . ILE A 1 161 ? 56.649 0.832 -27.087 1.00 88.00 161 ILE A O 1
ATOM 1215 N N . LYS A 1 162 ? 56.460 1.818 -29.096 1.00 87.06 162 LYS A N 1
ATOM 1216 C CA . LYS A 1 162 ? 57.311 2.970 -28.780 1.00 87.06 162 LYS A CA 1
ATOM 1217 C C . LYS A 1 162 ? 56.690 3.864 -27.711 1.00 87.06 162 LYS A C 1
ATOM 1219 O O . LYS A 1 162 ? 57.429 4.349 -26.865 1.00 87.06 162 LYS A O 1
ATOM 1224 N N . ASP A 1 163 ? 55.379 4.062 -27.736 1.00 90.44 163 ASP A N 1
ATOM 1225 C CA . ASP A 1 163 ? 54.654 4.845 -26.735 1.00 90.44 163 ASP A CA 1
ATOM 1226 C C . ASP A 1 163 ? 54.706 4.160 -25.360 1.00 90.44 163 ASP A C 1
ATOM 1228 O O . ASP A 1 163 ? 55.017 4.787 -24.350 1.00 90.44 163 ASP A O 1
ATOM 1232 N N . TRP A 1 164 ? 54.557 2.832 -25.325 1.00 88.00 164 TRP A N 1
ATOM 1233 C CA . TRP A 1 164 ? 54.684 2.043 -24.095 1.00 88.00 164 TRP A CA 1
ATOM 1234 C C . TRP A 1 164 ? 56.117 1.965 -23.562 1.00 88.00 164 TRP A C 1
ATOM 1236 O O . TRP A 1 164 ? 56.328 2.037 -22.353 1.00 88.00 164 TRP A O 1
ATOM 1246 N N . MET A 1 165 ? 57.118 1.845 -24.440 1.00 86.00 165 MET A N 1
ATOM 1247 C CA . MET A 1 165 ? 58.523 1.907 -24.021 1.00 86.00 165 MET A CA 1
ATOM 1248 C C . MET A 1 165 ? 58.942 3.319 -23.601 1.00 86.00 165 MET A C 1
ATOM 1250 O O . MET A 1 165 ? 59.705 3.465 -22.652 1.00 86.00 165 MET A O 1
ATOM 1254 N N . GLY A 1 166 ? 58.455 4.351 -24.290 1.00 80.50 166 GLY A N 1
ATOM 1255 C CA . GLY A 1 166 ? 58.776 5.750 -24.015 1.00 80.50 166 GLY A CA 1
ATOM 1256 C C . GLY A 1 166 ? 58.113 6.274 -22.745 1.00 80.50 166 GLY A C 1
ATOM 1257 O O . GLY A 1 166 ? 58.741 7.018 -22.000 1.00 80.50 166 GLY A O 1
ATOM 1258 N N . SER A 1 167 ? 56.892 5.828 -22.436 1.00 67.38 167 SER A N 1
ATOM 1259 C CA . SER A 1 167 ? 56.199 6.190 -21.194 1.00 67.38 167 SER A CA 1
ATOM 1260 C C . SER A 1 167 ? 56.873 5.628 -19.932 1.00 67.38 167 SER A C 1
ATOM 1262 O O . SER A 1 167 ? 56.610 6.130 -18.841 1.00 67.38 167 SER A O 1
ATOM 1264 N N . ASN A 1 168 ? 57.746 4.622 -20.067 1.00 59.38 168 ASN A N 1
ATOM 1265 C CA . ASN A 1 168 ? 58.508 4.025 -18.964 1.00 59.38 168 ASN A CA 1
ATOM 1266 C C . ASN A 1 168 ? 59.983 4.474 -18.922 1.00 59.38 168 ASN A C 1
ATOM 1268 O O . ASN A 1 168 ? 60.750 3.944 -18.121 1.00 59.38 168 ASN A O 1
ATOM 1272 N N . ALA A 1 169 ? 60.383 5.433 -19.762 1.00 54.91 169 ALA A N 1
ATOM 1273 C CA . ALA A 1 169 ? 61.731 5.990 -19.807 1.00 54.91 169 ALA A CA 1
ATOM 1274 C C . ALA A 1 169 ? 61.705 7.498 -19.497 1.00 54.91 169 ALA A C 1
ATOM 1276 O O . ALA A 1 169 ? 61.859 8.332 -20.389 1.00 54.91 169 ALA A O 1
ATOM 1277 N N . ASN A 1 170 ? 61.504 7.827 -18.219 1.00 46.25 170 ASN A N 1
ATOM 1278 C CA . ASN A 1 170 ? 62.162 8.975 -17.587 1.00 46.25 170 ASN A CA 1
ATOM 1279 C C . ASN A 1 170 ? 63.308 8.444 -16.728 1.00 46.25 170 ASN A C 1
ATOM 1281 O O . ASN A 1 170 ? 63.065 7.440 -16.019 1.00 46.25 170 ASN A O 1
#

pLDDT: mean 73.59, std 20.11, range [32.75, 97.75]